Protein 5FV8 (pdb70)

Solvent-accessible surface area: 9113 Å² total

Organism: Homo sapiens (NCBI:txid9606)

Structure (mmCIF, N/CA/C/O backbone):
data_5FV8
#
_entry.id   5FV8
#
_cell.length_a   63.820
_cell.length_b   63.820
_cell.length_c   190.630
_cell.angle_alpha   90.00
_cell.angle_beta   90.00
_cell.angle_gamma   90.00
#
_symmetry.space_group_name_H-M   'I 41 2 2'
#
loop_
_entity.id
_entity.type
_entity.pdbx_description
1 polymer FOSW
2 polymer CJUN
3 non-polymer GLYCEROL
4 non-polymer "O-(O-(2-AMINOPROPYL)-O'-(2-METHOXYETHYL)POLYPROPYLENE GLYCOL 500)"
5 water water
#
loop_
_atom_site.group_PDB
_atom_site.id
_atom_site.type_symbol
_atom_site.label_atom_id
_atom_site.label_alt_id
_atom_site.label_comp_id
_atom_site.label_asym_id
_atom_site.label_entity_id
_atom_site.label_seq_id
_atom_site.pdbx_PDB_ins_code
_atom_site.Cartn_x
_atom_site.Cartn_y
_atom_site.Cartn_z
_atom_site.occupancy
_atom_site.B_iso_or_equiv
_atom_site.auth_seq_id
_atom_site.auth_comp_id
_atom_site.auth_asym_id
_atom_site.auth_atom_id
_atom_site.pdbx_PDB_model_num
ATOM 1 C C . ALA A 1 1 ? 47.686 -0.002 33.816 1.00 58.98 0 ALA A C 1
ATOM 2 O O . ALA A 1 1 ? 47.052 -0.311 34.827 1.00 61.50 0 ALA A O 1
ATOM 3 N N . ALA A 1 2 ? 49.012 -0.105 33.735 1.00 57.05 1 ALA A N 1
ATOM 4 C CA . ALA A 1 2 ? 49.787 -0.797 34.767 1.00 62.88 1 ALA A CA 1
ATOM 5 C C . AL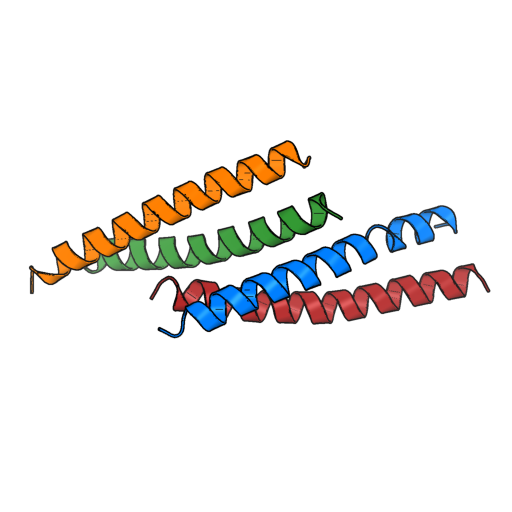A A 1 2 ? 50.375 0.170 35.795 1.00 62.71 1 ALA A C 1
ATOM 6 O O . ALA A 1 2 ? 51.282 -0.192 36.554 1.00 59.32 1 ALA A O 1
ATOM 8 N N . SER A 1 3 ? 49.853 1.394 35.821 1.00 56.20 2 SER A N 1
ATOM 9 C CA . SER A 1 3 ? 50.328 2.403 36.756 1.00 47.92 2 SER A CA 1
ATOM 10 C C . SER A 1 3 ? 49.402 3.602 36.677 1.00 51.87 2 SER A C 1
ATOM 11 O O . SER A 1 3 ? 48.658 3.768 35.707 1.00 44.84 2 SER A O 1
ATOM 14 N N . LEU A 1 4 ? 49.473 4.451 37.702 1.00 44.65 3 LEU A N 1
ATOM 15 C CA . LEU A 1 4 ? 48.692 5.679 37.683 1.00 42.39 3 LEU A CA 1
ATOM 16 C C . LEU A 1 4 ? 48.858 6.417 36.357 1.00 43.76 3 LEU A C 1
ATOM 17 O O . LEU A 1 4 ? 47.870 6.824 35.737 1.00 44.08 3 LEU A O 1
ATOM 22 N N . ASP A 1 5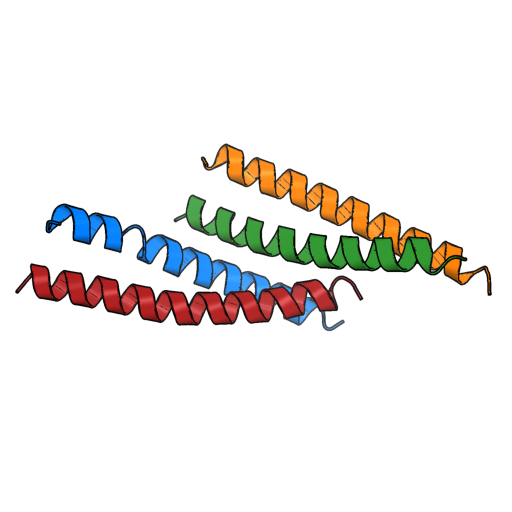 ? 50.108 6.596 35.902 1.00 40.85 4 ASP A N 1
ATOM 23 C CA . ASP A 1 5 ? 50.352 7.345 34.669 1.00 44.21 4 ASP A CA 1
ATOM 24 C C . ASP A 1 5 ? 49.693 6.676 33.470 1.00 38.87 4 ASP A C 1
ATOM 25 O O . ASP A 1 5 ? 49.159 7.360 32.585 1.00 38.63 4 ASP A O 1
ATOM 30 N N . GLU A 1 6 ? 49.737 5.340 33.417 1.00 34.57 5 GLU A N 1
ATOM 31 C CA . GLU A 1 6 ? 49.121 4.607 32.312 1.00 33.42 5 GLU A CA 1
ATOM 32 C C . GLU A 1 6 ? 47.610 4.715 32.350 1.00 33.00 5 GLU A C 1
ATOM 33 O O . GLU A 1 6 ? 46.962 4.823 31.305 1.00 32.96 5 GLU A O 1
ATOM 39 N N . LEU A 1 7 ? 47.027 4.614 33.543 1.00 30.73 6 LEU A N 1
ATOM 40 C CA . LEU A 1 7 ? 45.596 4.802 33.677 1.00 27.58 6 LEU A CA 1
ATOM 41 C C . LEU A 1 7 ? 45.194 6.204 33.234 1.00 29.47 6 LEU A C 1
ATOM 42 O O . LEU A 1 7 ? 44.213 6.372 32.500 1.00 28.32 6 LEU A O 1
ATOM 47 N N . GLN A 1 8 ? 45.969 7.222 33.625 1.00 29.53 7 GLN A N 1
ATOM 48 C CA . GLN A 1 8 ? 45.638 8.590 33.231 1.00 31.81 7 GLN A CA 1
ATOM 49 C C . GLN A 1 8 ? 45.779 8.796 31.732 1.00 30.95 7 GLN A C 1
ATOM 50 O O . GLN A 1 8 ? 44.980 9.522 31.132 1.00 28.05 7 GLN A O 1
ATOM 56 N N . ALA A 1 9 ? 46.795 8.191 31.111 1.00 29.49 8 ALA A N 1
ATOM 57 C CA . ALA A 1 9 ? 46.909 8.272 29.655 1.00 32.98 8 ALA A CA 1
ATOM 58 C C . ALA A 1 9 ? 45.777 7.515 28.959 1.00 27.12 8 ALA A C 1
ATOM 59 O O . ALA A 1 9 ? 45.254 7.968 27.934 1.00 27.16 8 ALA A O 1
ATOM 61 N N . GLU A 1 10 ? 45.378 6.362 29.489 1.00 26.85 9 GLU A N 1
ATOM 62 C CA . GLU A 1 10 ? 44.233 5.671 28.903 1.00 27.86 9 GLU A CA 1
ATOM 63 C C . GLU A 1 10 ? 42.955 6.482 29.083 1.00 28.79 9 GLU A C 1
ATOM 64 O O . GLU A 1 10 ? 42.109 6.527 28.185 1.00 29.08 9 GLU A O 1
ATOM 70 N N . ILE A 1 11 ? 42.786 7.115 30.246 1.00 23.74 10 ILE A N 1
ATOM 71 C CA . ILE A 1 11 ? 41.619 7.962 30.452 1.00 23.57 10 ILE A CA 1
ATOM 72 C C . ILE A 1 11 ? 41.603 9.095 29.430 1.00 24.50 10 ILE A C 1
ATOM 73 O O . ILE A 1 11 ? 40.567 9.386 28.824 1.00 23.42 10 ILE A O 1
ATOM 78 N N . GLU A 1 12 ? 42.756 9.729 29.197 1.00 22.23 11 GLU A N 1
ATOM 79 C CA . GLU A 1 12 ? 42.828 10.806 28.216 1.00 23.41 11 GLU A CA 1
ATOM 80 C C . GLU A 1 12 ? 42.364 10.322 26.855 1.00 22.46 11 GLU A C 1
ATOM 81 O O . GLU A 1 12 ? 41.563 10.986 26.181 1.00 19.94 11 GLU A O 1
ATOM 87 N N A GLN A 1 13 ? 42.880 9.169 26.425 0.52 23.25 12 GLN A N 1
ATOM 88 N N B GLN A 1 13 ? 42.853 9.159 26.426 0.48 23.34 12 GLN A N 1
ATOM 89 C CA A GLN A 1 13 ? 42.462 8.584 25.158 0.52 25.47 12 GLN A CA 1
ATOM 90 C CA B GLN A 1 13 ? 42.444 8.640 25.129 0.48 25.63 12 GLN A CA 1
ATOM 91 C C A GLN A 1 13 ? 40.959 8.357 25.137 0.52 24.28 12 GLN A C 1
ATOM 92 C C B GLN A 1 13 ? 40.954 8.319 25.111 0.48 24.06 12 GLN A C 1
ATOM 93 O O A GLN A 1 13 ? 40.276 8.717 24.171 0.52 22.63 12 GLN A O 1
ATOM 94 O O B GLN A 1 13 ? 40.270 8.586 24.115 0.48 22.57 12 GLN A O 1
ATOM 105 N N . LEU A 1 14 ? 40.423 7.761 26.206 1.00 20.94 13 LEU A N 1
ATOM 106 C CA . LEU A 1 14 ? 38.993 7.485 26.255 1.00 22.85 13 LEU A CA 1
ATOM 107 C C . LEU A 1 14 ? 38.167 8.765 26.133 1.00 24.40 13 LEU A C 1
ATOM 108 O O . LEU A 1 14 ? 37.142 8.786 25.441 1.00 22.53 13 LEU A O 1
ATOM 113 N N . GLU A 1 15 ? 38.585 9.842 26.811 1.00 18.43 14 GLU A N 1
ATOM 114 C CA . GLU A 1 15 ? 37.790 11.062 26.776 1.00 20.29 14 GLU A CA 1
ATOM 115 C C . GLU A 1 15 ? 37.890 11.757 25.422 1.00 18.35 14 GLU A C 1
ATOM 116 O O . GLU A 1 15 ? 36.931 12.402 24.993 1.00 22.63 14 GLU A O 1
ATOM 122 N N . GLU 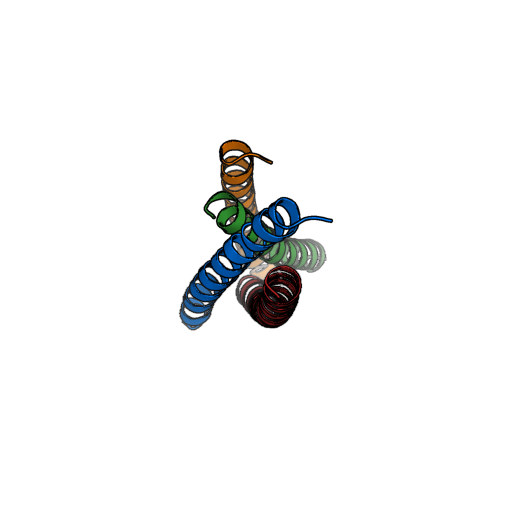A 1 16 ? 39.021 11.631 24.727 1.00 23.56 15 GLU A N 1
ATOM 123 C CA . GLU A 1 16 ? 39.093 12.127 23.353 1.00 23.00 15 GLU A CA 1
ATOM 124 C C . GLU A 1 16 ? 38.135 11.362 22.452 1.00 19.89 15 GLU A C 1
ATOM 125 O O . GLU A 1 16 ? 37.473 11.957 21.592 1.00 20.47 15 GLU A O 1
ATOM 131 N N . ARG A 1 17 ? 38.056 10.035 22.631 1.00 26.79 16 ARG A N 1
ATOM 132 C CA . ARG A 1 17 ? 37.099 9.230 21.871 1.00 22.52 16 ARG A CA 1
ATOM 133 C C . ARG A 1 17 ? 35.673 9.601 22.239 1.00 23.19 16 ARG A C 1
ATOM 134 O O . ARG A 1 17 ? 34.800 9.678 21.364 1.00 20.86 16 ARG A O 1
ATOM 142 N N . ASN A 1 18 ? 35.421 9.826 23.535 1.00 20.34 17 ASN A N 1
ATOM 143 C CA . ASN A 1 18 ? 34.090 10.225 23.993 1.00 21.23 17 ASN A CA 1
ATOM 144 C C . ASN A 1 18 ? 33.654 11.512 23.297 1.00 21.93 17 ASN A C 1
ATOM 145 O O . ASN A 1 18 ? 32.518 11.623 22.817 1.00 22.26 17 ASN A O 1
ATOM 150 N N . TYR A 1 19 ? 34.569 12.482 23.208 1.00 20.93 18 TYR A N 1
ATOM 151 C CA . TYR A 1 19 ? 34.307 13.709 22.468 1.00 22.18 18 TYR A CA 1
ATOM 152 C C . TYR A 1 19 ? 34.002 13.432 21.002 1.00 22.05 18 TYR A C 1
ATOM 153 O O . TYR A 1 19 ? 33.057 13.991 20.436 1.00 19.96 18 TYR A O 1
ATOM 162 N N . ALA A 1 20 ? 34.844 12.631 20.350 1.00 20.89 19 ALA A N 1
ATOM 163 C CA . ALA A 1 20 ? 34.698 12.440 18.914 1.00 23.21 19 ALA A CA 1
ATOM 164 C C . ALA A 1 20 ? 33.346 11.831 18.598 1.00 20.59 19 ALA A C 1
ATOM 165 O O . ALA A 1 20 ? 32.676 12.254 17.653 1.00 25.49 19 ALA A O 1
ATOM 167 N N . LEU A 1 21 ? 32.909 10.863 19.415 1.00 21.83 20 LEU A N 1
ATOM 168 C CA . LEU A 1 21 ? 31.605 10.234 19.215 1.00 22.53 20 LEU A CA 1
ATOM 169 C C . LEU A 1 21 ? 30.469 11.226 19.415 1.00 24.79 20 LEU A C 1
ATOM 170 O O . LEU A 1 21 ? 29.486 11.206 18.667 1.00 21.27 20 LEU A O 1
ATOM 175 N N . ARG A 1 22 ? 30.561 12.074 20.443 1.00 22.45 21 ARG A N 1
ATOM 176 C CA . ARG A 1 22 ? 29.536 13.099 20.650 1.00 21.00 21 ARG A CA 1
ATOM 177 C C . ARG A 1 22 ? 29.454 14.047 19.455 1.00 22.16 21 ARG A C 1
ATOM 178 O O . ARG A 1 22 ? 28.366 14.365 18.967 1.00 23.77 21 ARG A O 1
ATOM 186 N N . LYS A 1 23 ? 30.604 14.529 18.987 1.00 21.68 22 LYS A N 1
ATOM 187 C CA . LYS A 1 23 ? 30.618 15.433 17.846 1.00 23.79 22 LYS A CA 1
ATOM 188 C C . LYS A 1 23 ? 30.045 14.761 16.614 1.00 29.04 22 LYS A C 1
ATOM 189 O O . LYS A 1 23 ? 29.178 15.324 15.938 1.00 30.27 22 LYS A O 1
ATOM 195 N N . GLU A 1 24 ? 30.537 13.560 16.289 1.00 26.38 23 GLU A N 1
ATOM 196 C CA . GLU A 1 24 ? 30.042 12.875 15.102 1.00 23.79 23 GLU A CA 1
ATOM 197 C C . GLU A 1 24 ? 28.552 12.603 15.222 1.00 26.75 23 GLU A C 1
ATOM 198 O O . GLU A 1 24 ? 27.799 12.810 14.270 1.00 27.88 23 GLU A O 1
ATOM 204 N N . ILE A 1 25 ? 28.097 12.159 16.393 1.00 22.41 24 ILE A N 1
ATOM 205 C CA . ILE A 1 25 ? 26.660 11.936 16.583 1.00 23.96 24 ILE A CA 1
ATOM 206 C C . ILE A 1 25 ? 25.871 13.200 16.236 1.00 33.06 24 ILE A C 1
ATOM 207 O O . ILE A 1 25 ? 24.852 13.157 15.532 1.00 28.00 24 ILE A O 1
ATOM 212 N N . GLU A 1 26 ? 26.325 14.344 16.751 1.00 29.11 25 GLU A N 1
ATOM 213 C CA . GLU A 1 26 ? 25.653 15.607 16.478 1.00 32.36 25 GLU A CA 1
ATOM 214 C C . GLU A 1 26 ? 25.648 15.917 14.990 1.00 36.61 25 GLU A C 1
ATOM 215 O O . GLU A 1 26 ? 24.655 16.429 14.455 1.00 36.81 25 GLU A O 1
ATOM 221 N N . ASP A 1 27 ? 26.758 15.627 14.307 1.00 29.92 26 ASP A N 1
ATOM 222 C CA . ASP A 1 27 ? 26.836 15.898 12.881 1.00 27.02 26 ASP A CA 1
ATOM 223 C C . ASP A 1 27 ? 25.945 14.946 12.098 1.00 37.21 26 ASP A C 1
ATOM 224 O O . ASP A 1 27 ? 25.300 15.347 11.119 1.00 33.66 26 ASP A O 1
ATOM 229 N N . LEU A 1 28 ? 25.881 13.683 12.527 1.00 30.14 27 LEU A N 1
ATOM 230 C CA . LEU A 1 28 ? 24.962 12.736 11.906 1.00 26.71 27 LEU A CA 1
ATOM 231 C C . LEU A 1 28 ? 23.516 13.148 12.114 1.00 26.88 27 LEU A C 1
ATOM 232 O O . LEU A 1 28 ? 22.680 12.965 11.222 1.00 32.44 27 LEU A O 1
ATOM 237 N N . GLN A 1 29 ? 23.190 13.703 13.283 1.00 30.90 28 GLN A N 1
ATOM 238 C CA . GLN A 1 29 ? 21.808 14.112 13.505 1.00 34.08 28 GLN A CA 1
ATOM 239 C C . GLN A 1 29 ? 21.416 15.252 12.572 1.00 38.47 28 GLN A C 1
ATOM 240 O O . GLN A 1 29 ? 20.302 15.264 12.042 1.00 40.67 28 GLN A O 1
ATOM 246 N N . LYS A 1 30 ? 22.316 16.211 12.343 1.00 36.94 29 LYS A N 1
ATOM 247 C CA . LYS A 1 30 ? 22.010 17.281 11.397 1.00 37.25 29 LYS A CA 1
ATOM 248 C C . LYS A 1 30 ? 21.812 16.721 9.997 1.00 33.56 29 LYS A C 1
ATOM 249 O O . LYS A 1 30 ? 20.840 17.057 9.314 1.00 49.01 29 LYS A O 1
ATOM 255 N N . GLN A 1 31 ? 22.721 15.850 9.557 1.00 35.81 30 GLN A N 1
ATOM 256 C CA . GLN A 1 31 ? 22.572 15.226 8.247 1.00 34.46 30 GLN A CA 1
ATOM 257 C C . GLN A 1 31 ? 21.257 14.465 8.146 1.00 47.00 30 GLN A C 1
ATOM 258 O O . GLN A 1 31 ? 20.614 14.462 7.090 1.00 47.09 30 GLN A O 1
ATOM 264 N N . LEU A 1 32 ? 20.848 13.801 9.230 1.00 45.57 31 LEU A N 1
ATOM 265 C CA . LEU A 1 32 ? 19.635 12.990 9.187 1.00 40.29 31 LEU A CA 1
ATOM 266 C C . LEU A 1 32 ? 18.390 13.859 9.078 1.00 47.73 31 LEU A C 1
ATOM 267 O O . LEU A 1 32 ? 17.459 13.525 8.341 1.00 44.08 31 LEU A O 1
ATOM 272 N N . GLU A 1 33 ? 18.342 14.969 9.817 1.00 43.86 32 GLU A N 1
ATOM 273 C CA . GLU A 1 33 ? 17.194 15.857 9.696 1.00 49.62 32 GLU A CA 1
ATOM 274 C C . GLU A 1 33 ? 17.125 16.475 8.302 1.00 56.67 32 GLU A C 1
ATOM 275 O O . GLU A 1 33 ? 16.038 16.599 7.726 1.00 56.23 32 GLU A O 1
ATOM 281 N N . LYS A 1 34 ? 18.275 16.850 7.732 1.00 52.00 33 LYS A N 1
ATOM 282 C CA . LYS A 1 34 ? 18.267 17.357 6.366 1.00 50.81 33 LYS A CA 1
ATOM 283 C C . LYS A 1 34 ? 17.730 16.308 5.401 1.00 56.18 33 LYS A C 1
ATOM 284 O O . LYS A 1 34 ? 16.966 16.634 4.490 1.00 57.63 33 LYS A O 1
ATOM 290 N N . LEU A 1 35 ? 18.090 15.037 5.598 1.00 48.21 34 LEU A N 1
ATOM 291 C CA . LEU A 1 35 ? 17.600 13.993 4.701 1.00 54.63 34 LEU A CA 1
ATOM 292 C C . LEU A 1 35 ? 16.087 13.829 4.756 1.00 56.22 34 LEU A C 1
ATOM 293 O O . LEU A 1 35 ? 15.558 12.909 4.118 1.00 63.68 34 LEU A O 1
ATOM 298 N N . GLY A 1 36 ? 15.381 14.673 5.504 1.00 62.57 35 GLY A N 1
ATOM 299 C CA . GLY A 1 36 ? 13.938 14.771 5.376 1.00 71.41 35 GLY A CA 1
ATOM 300 C C . GLY A 1 36 ? 13.536 16.030 4.626 1.00 73.51 35 GLY A C 1
ATOM 301 O O . GLY A 1 36 ? 13.316 17.075 5.246 1.00 67.71 35 GLY A O 1
ATOM 302 N N . ALA A 1 37 ? 13.456 15.955 3.296 1.00 74.39 36 ALA A N 1
ATOM 303 C CA . ALA A 1 37 ? 13.199 17.139 2.471 1.00 74.27 36 ALA A CA 1
ATOM 304 C C . ALA A 1 37 ? 11.713 17.509 2.431 1.00 76.15 36 ALA A C 1
ATOM 305 O O . ALA A 1 37 ? 11.277 18.313 1.598 1.00 69.44 36 ALA A O 1
ATOM 307 C C . ALA B 1 1 ? 48.438 7.211 13.456 1.00 69.65 0 ALA B C 1
ATOM 308 O O . ALA B 1 1 ? 49.439 7.936 13.523 1.00 64.96 0 ALA B O 1
ATOM 309 N N . ALA B 1 2 ? 47.488 7.353 12.531 1.00 64.77 1 ALA B N 1
ATOM 310 C CA . ALA B 1 2 ? 47.542 8.389 11.506 1.00 54.15 1 ALA B CA 1
ATOM 311 C C . ALA B 1 2 ? 47.541 9.801 12.113 1.00 49.67 1 ALA B C 1
ATOM 312 O O . ALA B 1 2 ? 47.054 10.034 13.219 1.00 46.55 1 ALA B O 1
ATOM 314 N N . SER B 1 3 ? 48.107 10.738 11.370 1.00 49.27 2 SER B N 1
ATOM 315 C CA . SER B 1 3 ? 48.255 12.102 11.835 1.00 41.76 2 SER B CA 1
ATOM 316 C C . SER B 1 3 ? 47.054 12.927 11.406 1.00 40.72 2 SER B C 1
ATOM 317 O O . SER B 1 3 ? 46.222 12.492 10.606 1.00 36.59 2 SER B O 1
ATOM 320 N N . LEU B 1 4 ? 46.986 14.151 11.932 1.00 31.35 3 LEU B N 1
ATOM 321 C CA . LEU B 1 4 ? 45.914 15.054 11.549 1.00 31.53 3 LEU B CA 1
ATOM 322 C C . LEU B 1 4 ? 45.910 15.255 10.044 1.00 35.32 3 LEU B C 1
ATOM 323 O O . LEU B 1 4 ? 44.870 15.145 9.390 1.00 33.27 3 LEU B O 1
ATOM 328 N N . ASP B 1 5 ? 47.079 15.511 9.465 1.00 42.83 4 ASP B N 1
ATOM 329 C CA . ASP B 1 5 ? 47.103 15.805 8.038 1.00 39.37 4 ASP B CA 1
ATOM 330 C C . ASP B 1 5 ? 46.730 14.580 7.210 1.00 36.11 4 ASP B C 1
ATOM 331 O O . ASP B 1 5 ? 46.056 14.717 6.188 1.00 35.97 4 ASP B O 1
ATOM 336 N N . GLU B 1 6 ? 47.107 13.375 7.654 1.00 33.93 5 GLU B N 1
ATOM 337 C CA . GLU B 1 6 ? 46.716 12.169 6.926 1.00 32.19 5 GLU B CA 1
ATOM 338 C C . GLU B 1 6 ? 45.215 11.911 7.039 1.00 34.24 5 GLU B C 1
ATOM 339 O O . GLU B 1 6 ? 44.577 11.458 6.084 1.00 32.93 5 GLU B O 1
ATOM 345 N N . LEU B 1 7 ? 44.630 12.200 8.196 1.00 34.67 6 LEU B N 1
ATOM 346 C CA . LEU B 1 7 ? 43.191 12.024 8.347 1.00 33.47 6 LEU B CA 1
ATOM 347 C C . LEU B 1 7 ? 42.426 13.037 7.510 1.00 30.95 6 LEU B C 1
ATOM 348 O O . LEU B 1 7 ? 41.468 12.689 6.814 1.00 29.60 6 LEU B O 1
ATOM 353 N N . GLN B 1 8 ? 42.833 14.297 7.563 1.00 30.91 7 GLN B N 1
ATOM 354 C CA . GLN B 1 8 ? 42.119 15.304 6.793 1.00 38.02 7 GLN B CA 1
ATOM 355 C C . GLN B 1 8 ? 42.253 15.059 5.292 1.00 36.54 7 GLN B C 1
ATOM 356 O O . GLN B 1 8 ? 41.340 15.392 4.522 1.00 31.67 7 GLN B O 1
ATOM 362 N N . ALA B 1 9 ? 43.382 14.491 4.854 1.00 31.67 8 ALA B N 1
ATOM 363 C CA . ALA B 1 9 ? 43.528 14.144 3.445 1.00 37.37 8 ALA B CA 1
ATOM 364 C C . ALA B 1 9 ? 42.613 12.985 3.081 1.00 33.43 8 ALA B C 1
ATOM 365 O O . ALA B 1 9 ? 42.058 12.939 1.976 1.00 28.72 8 ALA B O 1
ATOM 367 N N . GLU B 1 10 ? 42.433 12.043 4.012 1.00 36.81 9 GLU B N 1
ATOM 368 C CA . GLU B 1 10 ? 41.537 10.924 3.757 1.00 29.73 9 GLU B CA 1
ATOM 369 C C . GLU B 1 10 ? 40.096 11.395 3.662 1.00 31.01 9 GLU B C 1
ATOM 370 O O . GLU B 1 10 ? 39.342 10.940 2.795 1.00 32.40 9 GLU B O 1
ATOM 376 N N . ILE B 1 11 ? 39.696 12.325 4.527 1.00 28.19 10 ILE B N 1
ATOM 377 C CA . ILE B 1 11 ? 38.346 12.873 4.426 1.00 34.12 10 ILE B CA 1
ATOM 378 C C . ILE B 1 11 ? 38.123 13.528 3.064 1.00 30.72 10 ILE B C 1
ATOM 379 O O . ILE B 1 11 ? 37.083 13.334 2.423 1.00 28.07 10 ILE B O 1
ATOM 384 N N . GLU B 1 12 ? 39.090 14.314 2.600 1.00 27.87 11 GLU B N 1
ATOM 385 C CA . GLU B 1 12 ? 38.915 14.983 1.321 1.00 37.42 11 GLU B CA 1
ATOM 386 C C . GLU B 1 12 ? 38.832 13.973 0.182 1.00 30.91 11 GLU B C 1
ATOM 387 O O . GLU B 1 12 ? 37.986 14.101 -0.704 1.00 32.99 11 GLU B O 1
ATOM 393 N N . GLN B 1 13 ? 39.684 12.951 0.199 1.00 32.16 12 GLN B N 1
ATOM 394 C CA . GLN B 1 13 ? 39.586 11.914 -0.817 1.00 30.93 12 GLN B CA 1
ATOM 395 C C . GLN B 1 13 ? 38.249 11.186 -0.731 1.00 33.31 12 GLN B C 1
ATOM 396 O O . GLN B 1 13 ? 37.623 10.892 -1.757 1.00 35.08 12 GLN B O 1
ATOM 402 N N . LEU B 1 14 ? 37.775 10.910 0.486 1.00 30.72 13 LEU B N 1
ATOM 403 C CA . LEU B 1 14 ? 36.476 10.267 0.635 1.00 28.42 13 LEU B CA 1
ATOM 404 C C . LEU B 1 14 ? 35.342 11.164 0.149 1.00 32.51 13 LEU B C 1
ATOM 405 O O . LEU B 1 14 ? 34.376 10.676 -0.452 1.00 30.29 13 LEU B O 1
ATOM 410 N N . GLU B 1 15 ? 35.419 12.469 0.430 1.00 26.87 14 GLU B N 1
ATOM 411 C CA . GLU B 1 15 ? 34.388 13.386 -0.052 1.00 30.47 14 GLU B CA 1
ATOM 412 C C . GLU B 1 15 ? 34.362 13.446 -1.570 1.00 30.18 14 GLU B C 1
ATOM 413 O O . GLU B 1 15 ? 33.288 13.520 -2.177 1.00 31.82 14 GLU B O 1
ATOM 419 N N . GLU B 1 16 ? 35.536 13.427 -2.203 1.00 27.43 15 GLU B N 1
ATOM 420 C CA . GLU B 1 16 ? 35.580 13.381 -3.660 1.00 38.99 15 GLU B CA 1
ATOM 421 C C . GLU B 1 16 ? 34.907 12.118 -4.186 1.00 39.97 15 GLU B C 1
ATOM 422 O O . GLU B 1 16 ? 34.100 12.179 -5.124 1.00 37.55 15 GLU B O 1
ATOM 428 N N . ARG B 1 17 ? 35.232 10.960 -3.588 1.00 38.38 16 ARG B N 1
ATOM 429 C CA . ARG B 1 17 ? 34.602 9.694 -3.971 1.00 37.28 16 ARG B CA 1
ATOM 430 C C . ARG B 1 17 ? 33.095 9.755 -3.807 1.00 34.98 16 ARG B C 1
ATOM 431 O O . ARG B 1 17 ? 32.342 9.280 -4.664 1.00 35.26 16 ARG B O 1
ATOM 439 N N . ASN B 1 18 ? 32.639 10.302 -2.684 1.00 30.85 17 ASN B N 1
ATOM 440 C CA . ASN B 1 18 ? 31.211 10.486 -2.470 1.00 36.71 17 ASN B CA 1
ATOM 441 C C . ASN B 1 18 ? 30.597 11.215 -3.654 1.00 36.02 17 ASN B C 1
ATOM 442 O O . ASN B 1 18 ? 29.564 10.802 -4.189 1.00 33.08 17 ASN B O 1
ATOM 447 N N . TYR B 1 19 ? 31.236 12.309 -4.079 1.00 36.68 18 TYR B N 1
ATOM 448 C CA . TYR B 1 19 ? 30.708 13.107 -5.181 1.00 36.20 18 TYR B CA 1
ATOM 449 C C . TYR B 1 19 ? 30.675 12.296 -6.470 1.00 35.87 18 TYR B C 1
ATOM 450 O O . TYR B 1 19 ? 29.656 12.252 -7.159 1.00 37.36 18 TYR B O 1
ATOM 459 N N . ALA B 1 20 ? 31.788 11.644 -6.808 1.00 35.46 19 ALA B N 1
ATOM 460 C CA . ALA B 1 20 ? 31.822 10.804 -7.998 1.00 37.62 19 ALA B CA 1
ATOM 461 C C . ALA B 1 20 ? 30.682 9.792 -7.986 1.00 47.65 19 ALA B C 1
ATOM 462 O O . ALA B 1 20 ? 29.976 9.622 -8.989 1.00 46.27 19 ALA B O 1
ATOM 464 N N . LEU B 1 21 ? 30.475 9.120 -6.846 1.00 37.22 20 LEU B N 1
ATOM 465 C CA . LEU B 1 21 ? 29.442 8.091 -6.770 1.00 41.35 20 LEU B CA 1
ATOM 466 C C . LEU B 1 21 ? 28.054 8.684 -6.929 1.00 38.98 20 LEU B C 1
ATOM 467 O O . LEU B 1 21 ? 27.180 8.076 -7.551 1.00 41.72 20 LEU B O 1
ATOM 472 N N . ARG B 1 22 ? 27.823 9.865 -6.369 1.00 38.36 21 ARG B N 1
ATOM 473 C CA . ARG B 1 22 ? 26.508 10.469 -6.525 1.00 41.29 21 ARG B CA 1
ATOM 474 C C . ARG B 1 22 ? 26.238 10.838 -7.979 1.00 50.78 21 ARG B C 1
ATOM 475 O O . ARG B 1 22 ? 25.112 10.676 -8.467 1.00 49.47 21 ARG B O 1
ATOM 483 N N . LYS B 1 23 ? 27.253 11.326 -8.695 1.00 44.64 22 LYS B N 1
ATOM 484 C CA . LYS B 1 23 ? 27.024 11.663 -10.095 1.00 54.23 22 LYS B CA 1
ATOM 485 C C . LYS B 1 23 ? 26.794 10.406 -10.920 1.00 53.99 22 LYS B C 1
ATOM 486 O O . LYS B 1 23 ? 25.956 10.396 -11.830 1.00 60.12 22 LYS B O 1
ATOM 492 N N . GLU B 1 24 ? 27.517 9.333 -10.605 1.00 52.66 23 GLU B N 1
ATOM 493 C CA . GLU B 1 24 ? 27.327 8.079 -11.320 1.00 53.98 23 GLU B CA 1
ATOM 494 C C . GLU B 1 24 ? 25.915 7.540 -11.127 1.00 59.68 23 GLU B C 1
ATOM 495 O O . GLU B 1 24 ? 25.333 6.952 -12.046 1.00 60.79 23 GLU B O 1
ATOM 501 N N . ILE B 1 25 ? 25.348 7.730 -9.937 1.00 54.95 24 ILE B N 1
ATOM 502 C CA . ILE B 1 25 ? 24.016 7.205 -9.659 1.00 51.60 24 ILE B CA 1
ATOM 503 C C . ILE B 1 25 ? 22.961 8.038 -10.371 1.00 61.11 24 ILE B C 1
ATOM 504 O O . ILE B 1 25 ? 22.055 7.499 -11.014 1.00 63.84 24 ILE B O 1
ATOM 509 N N . GLU B 1 26 ? 23.058 9.367 -10.269 1.00 62.08 25 GLU B N 1
ATOM 510 C CA . GLU B 1 26 ? 22.101 10.208 -10.981 1.00 67.93 25 GLU B CA 1
ATOM 511 C C . GLU B 1 26 ? 22.243 10.049 -12.488 1.00 69.01 25 GLU B C 1
ATOM 512 O O . GLU B 1 26 ? 21.259 10.201 -13.221 1.00 71.83 25 GLU B O 1
ATOM 518 N N . ASP B 1 27 ? 23.451 9.738 -12.964 1.00 66.81 26 ASP B N 1
ATOM 519 C CA . ASP B 1 27 ? 23.657 9.374 -14.361 1.00 67.32 26 ASP B CA 1
ATOM 520 C C . ASP B 1 27 ? 22.889 8.094 -14.675 1.00 71.10 26 ASP B C 1
ATOM 521 O O . ASP B 1 27 ? 21.883 8.126 -15.389 1.00 74.80 26 ASP B O 1
ATOM 526 N N . LEU B 1 28 ? 23.347 6.962 -14.129 1.00 75.55 27 LEU B N 1
ATOM 527 C CA . LEU B 1 28 ? 22.651 5.692 -14.315 1.00 67.56 27 LEU B CA 1
ATOM 528 C C . LEU B 1 28 ? 21.146 5.838 -14.130 1.00 71.95 27 LEU B C 1
ATOM 529 O O . LEU B 1 28 ? 20.371 5.077 -14.719 1.00 76.08 27 LEU B O 1
ATOM 534 N N . GLN B 1 29 ? 20.711 6.806 -13.323 1.00 65.33 28 GLN B N 1
ATOM 535 C CA . GLN B 1 29 ? 19.284 6.976 -13.067 1.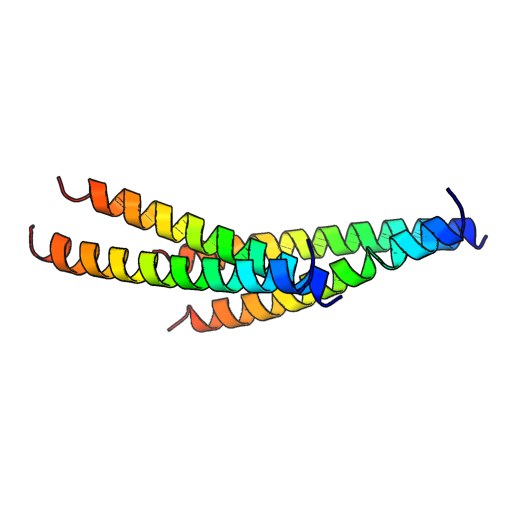00 72.33 28 GLN B CA 1
ATOM 536 C C . GLN B 1 29 ? 18.567 7.538 -14.289 1.00 81.43 28 GLN B C 1
ATOM 537 O O . GLN B 1 29 ? 17.660 6.900 -14.837 1.00 85.82 28 GLN B O 1
ATOM 543 N N . LYS B 1 30 ? 18.941 8.748 -14.715 1.00 80.64 29 LYS B N 1
ATOM 544 C CA . LYS B 1 30 ? 18.395 9.311 -15.946 1.00 80.70 29 LYS B CA 1
ATOM 545 C C . LYS B 1 30 ? 18.484 8.302 -17.085 1.00 83.49 29 LYS B C 1
ATOM 546 O O . LYS B 1 30 ? 17.477 7.945 -17.707 1.00 86.13 29 LYS B O 1
ATOM 552 N N . GLN B 1 31 ? 19.702 7.831 -17.362 1.00 79.41 30 GLN B N 1
ATOM 553 C CA . GLN B 1 31 ? 19.950 6.925 -18.477 1.00 78.34 30 GLN B CA 1
ATOM 554 C C . GLN B 1 31 ? 19.017 5.723 -18.431 1.00 80.02 30 GLN B C 1
ATOM 555 O O . GLN B 1 31 ? 18.176 5.537 -19.315 1.00 86.19 30 GLN B O 1
ATOM 561 N N . LEU B 1 32 ? 19.150 4.891 -17.399 1.00 79.19 31 LEU B N 1
ATOM 562 C CA . LEU B 1 32 ? 18.259 3.744 -17.254 1.00 85.40 31 LEU B CA 1
ATOM 563 C C . LEU B 1 32 ? 16.798 4.159 -17.092 1.00 89.91 31 LEU B C 1
ATOM 564 O O . LEU B 1 32 ? 15.902 3.327 -17.271 1.00 92.81 31 LEU B O 1
ATOM 569 N N . GLU B 1 33 ? 16.534 5.423 -16.759 1.00 88.46 32 GLU B N 1
ATOM 570 C CA . GLU B 1 33 ? 15.154 5.891 -16.696 1.00 86.71 32 GLU B CA 1
ATOM 571 C C . GLU B 1 33 ? 14.510 5.887 -18.079 1.00 93.43 32 GLU B C 1
ATOM 572 O O . GLU B 1 33 ? 13.320 5.574 -18.215 1.00 97.25 32 GLU B O 1
ATOM 578 N N . LYS B 1 34 ? 15.282 6.222 -19.119 1.00 91.20 33 LYS B N 1
ATOM 579 C CA . LYS B 1 34 ? 14.725 6.355 -20.462 1.00 89.91 33 LYS B CA 1
ATOM 580 C C . LYS B 1 34 ? 14.477 5.011 -21.137 1.00 86.31 33 LYS B C 1
ATOM 581 O O . LYS B 1 34 ? 13.556 4.900 -21.951 1.00 93.72 33 LYS B O 1
ATOM 587 N N . LEU B 1 35 ? 15.276 3.989 -20.835 1.00 88.15 34 LEU B N 1
ATOM 588 C CA . LEU B 1 35 ? 15.136 2.681 -21.479 1.00 92.13 34 LEU B CA 1
ATOM 589 C C . LEU B 1 35 ? 14.210 1.814 -20.631 1.00 93.10 34 LEU B C 1
ATOM 590 O O . LEU B 1 35 ? 14.630 1.231 -19.629 1.00 96.36 34 LEU B O 1
ATOM 595 N N . GLY B 1 36 ? 12.947 1.721 -21.038 1.00 93.42 35 GLY B N 1
ATOM 596 C CA . GLY B 1 36 ? 11.975 0.902 -20.334 1.00 94.36 35 GLY B CA 1
ATOM 597 C C . GLY B 1 36 ? 11.054 1.699 -19.430 1.00 98.19 35 GLY B C 1
ATOM 598 O O . GLY B 1 36 ? 10.808 1.318 -18.284 1.00 97.81 35 GLY B O 1
ATOM 599 C C . ALA C 2 1 ? 42.721 14.180 20.143 1.00 26.93 0 ALA D C 1
ATOM 600 O O . ALA C 2 1 ? 42.256 13.355 19.362 1.00 27.49 0 ALA D O 1
ATOM 601 N N . ALA C 2 2 ? 41.989 15.134 20.716 1.00 25.45 1 ALA D N 1
ATOM 602 C CA . ALA C 2 2 ? 40.554 15.268 20.461 1.00 22.62 1 ALA D CA 1
ATOM 603 C C . ALA C 2 2 ? 40.252 15.486 18.974 1.00 23.99 1 ALA D C 1
ATOM 604 O O . ALA C 2 2 ? 39.329 14.876 18.418 1.00 22.71 1 ALA D O 1
ATOM 606 N N . SER C 2 3 ? 41.017 16.385 18.346 1.00 25.14 2 SER D N 1
ATOM 607 C CA . SER C 2 3 ? 40.788 16.702 16.937 1.00 27.73 2 SER D CA 1
ATOM 608 C C . SER C 2 3 ? 41.023 15.487 16.060 1.00 26.47 2 SER D C 1
ATOM 609 O O . SER C 2 3 ? 40.260 15.235 15.122 1.00 22.45 2 SER D O 1
ATOM 612 N N . ILE C 2 4 ? 42.089 14.736 16.340 1.00 23.94 3 ILE D N 1
ATOM 613 C CA . ILE C 2 4 ? 42.394 13.545 15.552 1.00 28.63 3 ILE D CA 1
ATOM 614 C C . ILE C 2 4 ? 41.287 12.514 15.721 1.00 27.99 3 ILE D C 1
ATOM 615 O O . ILE C 2 4 ? 40.757 11.979 14.737 1.00 24.40 3 ILE D O 1
ATOM 620 N N . ALA C 2 5 ? 40.890 12.252 16.975 1.00 26.65 4 ALA D N 1
ATOM 621 C CA . ALA C 2 5 ? 39.783 11.331 17.221 1.00 24.54 4 ALA D CA 1
ATOM 622 C C . ALA C 2 5 ? 38.530 11.775 16.486 1.00 24.40 4 ALA D C 1
ATOM 623 O O . ALA C 2 5 ? 37.801 10.947 15.924 1.00 24.71 4 ALA D O 1
ATOM 625 N N . ARG C 2 6 ? 38.245 13.075 16.490 1.00 23.80 5 ARG D N 1
ATOM 626 C CA . ARG C 2 6 ? 37.052 13.539 15.786 1.00 27.02 5 ARG D CA 1
ATOM 627 C C . ARG C 2 6 ? 37.140 13.262 14.283 1.00 21.84 5 ARG D C 1
ATOM 628 O O . ARG C 2 6 ? 36.164 12.816 13.671 1.00 22.51 5 ARG D O 1
ATOM 636 N N . LEU C 2 7 ? 38.301 13.503 13.665 1.00 24.81 6 LEU D N 1
ATOM 637 C CA . LEU C 2 7 ? 38.421 13.216 12.234 1.00 27.29 6 LEU D CA 1
ATOM 638 C C . LEU C 2 7 ? 38.276 11.721 11.952 1.00 25.19 6 LEU D C 1
ATOM 639 O O . LEU C 2 7 ? 37.704 11.320 10.931 1.00 27.40 6 LEU D O 1
ATOM 644 N N . GLU C 2 8 ? 38.805 10.878 12.833 1.00 29.13 7 GLU D N 1
ATOM 645 C CA . GLU C 2 8 ? 38.650 9.443 12.641 1.00 26.01 7 GLU D CA 1
ATOM 646 C C . GLU C 2 8 ? 37.183 9.047 12.617 1.00 26.22 7 GLU D C 1
ATOM 647 O O . GLU C 2 8 ? 36.776 8.197 11.817 1.00 24.46 7 GLU D O 1
ATOM 653 N N . GLU C 2 9 ? 36.368 9.641 13.493 1.00 22.76 8 GLU D N 1
ATOM 654 C CA . GLU C 2 9 ? 34.949 9.300 13.469 1.00 23.35 8 GLU D CA 1
ATOM 655 C C . GLU C 2 9 ? 34.292 9.787 12.186 1.00 26.74 8 GLU D C 1
ATOM 656 O O . GLU C 2 9 ? 33.392 9.125 11.653 1.00 25.12 8 GLU D O 1
ATOM 662 N N . LYS C 2 10 ? 34.723 10.941 11.670 1.00 22.62 9 LYS D N 1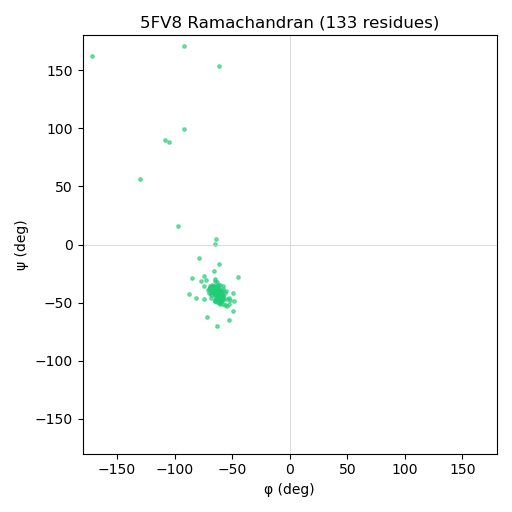
ATOM 663 C CA . LYS C 2 10 ? 34.174 11.407 10.400 1.00 24.63 9 LYS D CA 1
ATOM 664 C C . LYS C 2 10 ? 34.545 10.450 9.271 1.00 21.27 9 LYS D C 1
ATOM 665 O O . LYS C 2 10 ? 33.725 10.167 8.396 1.00 24.55 9 LYS D O 1
ATOM 671 N N . VAL C 2 11 ? 35.775 9.934 9.287 1.00 21.02 10 VAL D N 1
ATOM 672 C CA . VAL C 2 11 ? 36.202 8.983 8.267 1.00 26.37 10 VAL D CA 1
ATOM 673 C C . VAL C 2 11 ? 35.301 7.758 8.275 1.00 31.67 10 VAL D C 1
ATOM 674 O O . VAL C 2 11 ? 34.879 7.270 7.221 1.00 28.67 10 VAL D O 1
ATOM 678 N N . LYS C 2 12 ? 35.013 7.221 9.463 1.00 26.91 11 LYS D N 1
ATOM 679 C CA . LYS C 2 12 ? 34.135 6.062 9.529 1.00 27.23 11 LYS D CA 1
ATOM 680 C C . LYS C 2 12 ? 32.785 6.366 8.916 1.00 22.63 11 LYS D C 1
ATOM 681 O O . LYS C 2 12 ? 32.244 5.556 8.162 1.00 28.42 11 LYS D O 1
ATOM 687 N N . THR C 2 13 ? 32.210 7.521 9.237 1.00 27.07 12 THR D N 1
ATOM 688 C CA . THR C 2 13 ? 30.941 7.881 8.619 1.00 25.37 12 THR D CA 1
ATOM 689 C C . THR C 2 13 ? 31.060 7.928 7.095 1.00 30.74 12 THR D C 1
ATOM 690 O O . THR C 2 13 ? 30.218 7.380 6.375 1.00 26.19 12 THR D O 1
ATOM 694 N N . LEU C 2 14 ? 32.096 8.603 6.587 1.00 29.39 13 LEU D N 1
ATOM 695 C CA . LEU C 2 14 ? 32.223 8.778 5.149 1.00 27.99 13 LEU D CA 1
ATOM 696 C C . LEU C 2 14 ? 32.354 7.431 4.444 1.00 31.28 13 LEU D C 1
ATOM 697 O O . LEU C 2 14 ? 31.789 7.237 3.362 1.00 28.76 13 LEU D O 1
ATOM 702 N N . LYS C 2 15 ? 33.087 6.484 5.039 1.00 27.13 14 LYS D N 1
ATOM 703 C CA . LYS C 2 15 ? 33.217 5.169 4.417 1.00 30.49 14 LYS D CA 1
ATOM 704 C C . LYS C 2 15 ? 31.874 4.465 4.349 1.00 33.21 14 LYS D C 1
ATOM 705 O O . LYS C 2 15 ? 31.554 3.823 3.342 1.00 33.23 14 LYS D O 1
ATOM 711 N N . ALA C 2 16 ? 31.071 4.586 5.407 1.00 31.71 15 ALA D N 1
ATOM 712 C CA . ALA C 2 16 ? 29.744 3.978 5.429 1.00 36.48 15 ALA D CA 1
ATOM 713 C C . ALA C 2 16 ? 28.837 4.601 4.372 1.00 35.80 15 ALA D C 1
ATOM 714 O O . ALA C 2 16 ? 28.091 3.895 3.678 1.00 35.85 15 ALA D O 1
ATOM 716 N N . GLN C 2 17 ? 28.860 5.931 4.262 1.00 33.31 16 GLN D N 1
ATOM 717 C CA . GLN C 2 17 ? 28.105 6.600 3.203 1.00 35.18 16 GLN D CA 1
ATOM 718 C C . GLN C 2 17 ? 28.559 6.138 1.815 1.00 35.26 16 GLN D C 1
ATOM 719 O O . GLN C 2 17 ? 27.727 5.869 0.943 1.00 34.20 16 GLN D O 1
ATOM 725 N N . ASN C 2 18 ? 29.875 6.044 1.590 1.00 33.36 17 ASN D N 1
ATOM 726 C CA . ASN C 2 18 ? 30.368 5.643 0.278 1.00 34.72 17 ASN D CA 1
ATOM 727 C C . ASN C 2 18 ? 30.166 4.156 0.034 1.00 40.78 17 ASN D C 1
ATOM 728 O O . ASN C 2 18 ? 30.065 3.735 -1.125 1.00 35.38 17 ASN D O 1
ATOM 733 N N . TYR C 2 19 ? 30.120 3.342 1.098 1.00 33.05 18 TYR D N 1
ATOM 734 C CA . TYR C 2 19 ? 29.739 1.943 0.921 1.00 34.45 18 TYR D CA 1
ATOM 735 C C . TYR C 2 19 ? 28.334 1.835 0.345 1.00 34.70 18 TYR D C 1
ATOM 736 O O . TYR C 2 19 ? 28.110 1.137 -0.649 1.00 37.15 18 TYR D O 1
ATOM 745 N N . GLU C 2 20 ? 27.369 2.522 0.957 1.00 30.44 19 GLU D N 1
ATOM 746 C CA . GLU C 2 20 ? 26.006 2.450 0.453 1.00 37.35 19 GLU D CA 1
ATOM 747 C C . GLU C 2 20 ? 25.904 3.048 -0.944 1.00 44.95 19 GLU D C 1
ATOM 748 O O . GLU C 2 20 ? 25.130 2.563 -1.776 1.00 47.47 19 GLU D O 1
ATOM 754 N N . LEU C 2 21 ? 26.673 4.103 -1.226 1.00 43.06 20 LEU D N 1
ATOM 755 C CA . LEU C 2 21 ? 26.617 4.687 -2.565 1.00 40.95 20 LEU D CA 1
ATOM 756 C C . LEU C 2 21 ? 27.205 3.735 -3.595 1.00 40.90 20 LEU D C 1
ATOM 757 O O . LEU C 2 21 ? 26.635 3.552 -4.673 1.00 42.35 20 LEU D O 1
ATOM 762 N N . ALA C 2 22 ? 28.341 3.115 -3.272 1.00 37.96 21 ALA D N 1
ATOM 763 C CA . ALA C 2 22 ? 28.938 2.146 -4.179 1.00 41.18 21 ALA D CA 1
ATOM 764 C C . ALA C 2 22 ? 28.000 0.968 -4.404 1.00 53.98 21 ALA D C 1
ATOM 765 O O . ALA C 2 22 ? 27.834 0.502 -5.538 1.00 47.19 21 ALA D O 1
ATOM 767 N N . SER C 2 23 ? 27.368 0.478 -3.335 1.00 48.51 22 SER D N 1
ATOM 768 C CA . SER C 2 23 ? 26.404 -0.604 -3.488 1.00 49.80 22 SER D CA 1
ATOM 769 C C . SER C 2 23 ? 25.292 -0.198 -4.444 1.00 52.85 22 SER D C 1
ATOM 770 O O . SER C 2 23 ? 24.990 -0.914 -5.404 1.00 55.71 22 SER D O 1
ATOM 773 N N . THR C 2 24 ? 24.678 0.962 -4.201 1.00 47.23 23 THR D N 1
ATOM 774 C CA . THR C 2 24 ? 23.609 1.426 -5.077 1.00 46.68 23 THR D CA 1
ATOM 775 C C . THR C 2 24 ? 24.095 1.580 -6.514 1.00 57.97 23 THR D C 1
ATOM 776 O O . THR C 2 24 ? 23.407 1.171 -7.456 1.00 56.69 23 THR D O 1
ATOM 780 N N . ALA C 2 25 ? 25.278 2.168 -6.702 1.00 56.32 24 ALA D N 1
ATOM 781 C CA . ALA C 2 25 ? 25.838 2.284 -8.043 1.00 56.94 24 ALA D CA 1
ATOM 782 C C . ALA C 2 25 ? 25.959 0.914 -8.698 1.00 67.04 24 ALA D C 1
ATOM 783 O O . ALA C 2 25 ? 25.480 0.705 -9.820 1.00 70.12 24 ALA D O 1
ATOM 785 N N . ASN C 2 26 ? 26.597 -0.037 -8.009 1.00 62.83 25 ASN D N 1
ATOM 786 C CA . ASN C 2 26 ? 26.765 -1.366 -8.586 1.00 63.17 25 ASN D CA 1
ATOM 787 C C . ASN C 2 26 ? 25.418 -2.029 -8.824 1.00 67.57 25 ASN D C 1
ATOM 788 O O . ASN C 2 26 ? 25.229 -2.724 -9.828 1.00 73.94 25 ASN D O 1
ATOM 793 N N . MET C 2 27 ? 24.464 -1.816 -7.918 1.00 67.53 26 MET D N 1
ATOM 794 C CA . MET C 2 27 ? 23.117 -2.329 -8.129 1.00 69.49 26 MET D CA 1
ATOM 795 C C . MET C 2 27 ? 22.431 -1.658 -9.313 1.00 72.42 26 MET D C 1
ATOM 796 O O . MET C 2 27 ? 21.509 -2.243 -9.892 1.00 78.07 26 MET D O 1
ATOM 801 N N . LEU C 2 28 ? 22.862 -0.455 -9.695 1.00 69.79 27 LEU D N 1
ATOM 802 C CA . LEU C 2 28 ? 22.297 0.206 -10.866 1.00 69.12 27 LEU D CA 1
ATOM 803 C C . LEU C 2 28 ? 23.018 -0.184 -12.152 1.00 71.41 27 LEU D C 1
ATOM 804 O O . LEU C 2 28 ? 22.365 -0.432 -13.169 1.00 73.25 27 LEU D O 1
ATOM 809 N N . ARG C 2 29 ? 24.353 -0.256 -12.124 1.00 71.45 28 ARG D N 1
ATOM 810 C CA . ARG C 2 29 ? 25.103 -0.729 -13.285 1.00 69.03 28 ARG D CA 1
ATOM 811 C C . ARG C 2 29 ? 24.533 -2.031 -13.828 1.00 76.28 28 ARG D C 1
ATOM 812 O O . ARG C 2 29 ? 24.452 -2.224 -15.047 1.00 75.23 28 ARG D O 1
ATOM 820 N N . GLU C 2 30 ? 24.159 -2.951 -12.942 1.00 79.04 29 GLU D N 1
ATOM 821 C CA . GLU C 2 30 ? 23.588 -4.210 -13.397 1.00 77.62 29 GLU D CA 1
ATOM 822 C C . GLU C 2 30 ? 22.089 -4.112 -13.662 1.00 78.68 29 GLU D C 1
ATOM 823 O O . GLU C 2 30 ? 21.582 -4.821 -14.538 1.00 83.81 29 GLU D O 1
ATOM 829 N N . GLN C 2 31 ? 21.368 -3.224 -12.973 1.00 76.26 30 GLN D N 1
ATOM 830 C CA . GLN C 2 31 ? 19.933 -3.093 -13.214 1.00 78.10 30 GLN D CA 1
ATOM 831 C C . GLN C 2 31 ? 19.649 -2.579 -14.618 1.00 83.19 30 GLN D C 1
ATOM 832 O O . GLN C 2 31 ? 18.486 -2.388 -14.989 1.00 83.67 30 GLN D O 1
ATOM 838 N N . VAL C 2 32 ? 20.697 -2.341 -15.398 1.00 82.81 31 VAL D N 1
ATOM 839 C CA . VAL C 2 32 ? 20.559 -2.006 -16.812 1.00 83.56 31 VAL D CA 1
ATOM 840 C C . VAL C 2 32 ? 21.034 -3.236 -17.584 1.00 85.86 31 VAL D C 1
ATOM 841 O O . VAL C 2 32 ? 22.217 -3.395 -17.904 1.00 79.98 31 VAL D O 1
ATOM 845 N N . ALA C 2 33 ? 20.090 -4.134 -17.858 1.00 86.15 32 ALA D N 1
ATOM 846 C CA . ALA C 2 33 ? 20.343 -5.345 -18.630 1.00 80.25 32 ALA D CA 1
ATOM 847 C C . ALA C 2 33 ? 19.039 -5.792 -19.273 1.00 79.66 32 ALA D C 1
ATOM 848 O O . ALA C 2 33 ? 18.044 -5.064 -19.238 1.00 81.40 32 ALA D O 1
ATOM 850 C C . ALA D 2 1 ? 44.110 2.932 45.821 1.00 50.09 0 ALA E C 1
ATOM 851 O O . ALA D 2 1 ? 43.458 2.357 44.949 1.00 47.43 0 ALA E O 1
ATOM 852 N N . ALA D 2 2 ? 43.570 3.815 46.653 1.00 45.66 1 ALA E N 1
ATOM 853 C CA . ALA D 2 2 ? 42.220 4.303 46.437 1.00 44.06 1 ALA E CA 1
ATOM 854 C C . ALA D 2 2 ? 42.199 5.116 45.137 1.00 43.25 1 ALA E C 1
ATOM 855 O O . ALA D 2 2 ? 41.221 5.106 44.400 1.00 38.49 1 ALA E O 1
ATOM 857 N N . SER D 2 3 ? 43.296 5.830 44.875 1.00 39.59 2 SER E N 1
ATOM 858 C CA . SER D 2 3 ? 43.442 6.525 43.602 1.00 44.90 2 SER E CA 1
ATOM 859 C C . SER D 2 3 ? 43.411 5.539 42.441 1.00 36.51 2 SER E C 1
ATOM 860 O O . SER D 2 3 ? 42.672 5.732 41.472 1.00 40.82 2 SER E O 1
ATOM 863 N N . ILE D 2 4 ? 44.214 4.472 42.524 1.00 33.32 3 ILE E N 1
ATOM 864 C CA . ILE D 2 4 ? 44.212 3.447 41.481 1.00 38.32 3 ILE E CA 1
ATOM 865 C C . ILE D 2 4 ? 42.798 2.951 41.242 1.00 33.22 3 ILE E C 1
ATOM 866 O O . ILE D 2 4 ? 42.323 2.905 40.107 1.00 31.56 3 ILE E O 1
ATOM 871 N N . ALA D 2 5 ? 42.104 2.572 42.319 1.00 36.41 4 ALA E N 1
ATOM 872 C CA . ALA D 2 5 ? 40.736 2.089 42.186 1.00 35.91 4 ALA E CA 1
ATOM 873 C C . ALA D 2 5 ? 39.831 3.158 41.580 1.00 31.63 4 ALA E C 1
ATOM 874 O O . ALA D 2 5 ? 38.922 2.845 40.801 1.00 30.82 4 ALA E O 1
ATOM 876 N N . ARG D 2 6 ? 40.074 4.427 41.906 1.00 29.90 5 ARG E N 1
ATOM 877 C CA . ARG D 2 6 ? 39.238 5.480 41.341 1.00 31.78 5 ARG E CA 1
ATOM 878 C C . ARG D 2 6 ? 39.492 5.627 39.847 1.00 32.74 5 ARG E C 1
ATOM 879 O O . ARG D 2 6 ? 38.560 5.865 39.067 1.00 28.39 5 ARG E O 1
ATOM 887 N N . LEU D 2 7 ? 40.750 5.499 39.432 1.00 28.73 6 LEU E N 1
ATOM 888 C CA . LEU D 2 7 ? 41.053 5.622 38.012 1.00 29.24 6 LEU E CA 1
ATOM 889 C C . LEU D 2 7 ? 40.542 4.415 37.238 1.00 28.19 6 LEU E C 1
ATOM 890 O O . LEU D 2 7 ? 40.017 4.559 36.130 1.00 31.18 6 LEU E O 1
ATOM 895 N N . GLU D 2 8 ? 40.658 3.217 37.811 1.00 30.26 7 GLU E N 1
ATOM 896 C CA . GLU D 2 8 ? 40.156 2.038 37.116 1.00 35.78 7 GLU E CA 1
ATOM 897 C C . GLU D 2 8 ? 38.653 2.128 36.911 1.00 28.27 7 GLU E C 1
ATOM 898 O O . GLU D 2 8 ? 38.144 1.757 35.847 1.00 27.50 7 GLU E O 1
ATOM 904 N N . GLU D 2 9 ? 37.921 2.616 37.923 1.00 28.55 8 GLU E N 1
ATOM 905 C CA . GLU D 2 9 ? 36.486 2.808 37.757 1.00 24.95 8 GLU E CA 1
ATOM 906 C C . GLU D 2 9 ? 36.182 3.877 36.705 1.00 30.62 8 GLU E C 1
ATOM 907 O O . GLU D 2 9 ? 35.221 3.745 35.942 1.00 23.84 8 GLU E O 1
ATOM 913 N N . LYS D 2 10 ? 36.974 4.954 36.658 1.00 28.17 9 LYS E N 1
ATOM 914 C CA . LYS D 2 10 ? 36.780 5.945 35.600 1.00 28.19 9 LYS E CA 1
ATOM 915 C C . LYS D 2 10 ? 37.022 5.338 34.213 1.00 26.57 9 LYS E C 1
ATOM 916 O O . LYS D 2 10 ? 36.250 5.585 33.281 1.00 28.34 9 LYS E O 1
ATOM 922 N N . VAL D 2 11 ? 38.079 4.537 34.054 1.00 23.82 10 VAL E N 1
ATOM 923 C CA . VAL D 2 11 ? 38.275 3.836 32.784 1.00 26.15 10 VAL E CA 1
ATOM 924 C C . VAL D 2 11 ? 37.035 3.032 32.422 1.00 24.99 10 VAL E C 1
ATOM 925 O O . VAL D 2 11 ? 36.504 3.137 31.313 1.00 25.82 10 VAL E O 1
ATOM 929 N N . LYS D 2 12 ? 36.568 2.192 33.347 1.00 27.59 11 LYS E N 1
ATOM 930 C CA . LYS D 2 12 ? 35.421 1.347 33.044 1.00 24.78 11 LYS E CA 1
ATOM 931 C C . LYS D 2 12 ? 34.206 2.182 32.671 1.00 27.32 11 LYS E C 1
ATOM 932 O O . LYS D 2 12 ? 33.488 1.849 31.723 1.00 25.79 11 LYS E O 1
ATOM 938 N N . THR D 2 13 ? 33.963 3.274 33.403 1.00 21.87 12 THR E N 1
ATOM 939 C CA . THR D 2 13 ? 32.807 4.116 33.123 1.00 25.87 12 THR E CA 1
ATOM 940 C C . THR D 2 13 ? 32.905 4.762 31.746 1.00 22.40 12 THR E C 1
ATOM 941 O O . THR D 2 13 ? 31.924 4.789 30.997 1.00 28.63 12 THR E O 1
ATOM 945 N N . LEU D 2 14 ? 34.079 5.278 31.388 1.00 22.67 13 LEU E N 1
ATOM 946 C CA . LEU D 2 14 ? 34.238 5.883 30.067 1.00 21.59 13 LEU E CA 1
ATOM 947 C C . LEU D 2 14 ? 34.056 4.852 28.952 1.00 23.09 13 LEU E C 1
ATOM 948 O O . LEU D 2 14 ? 33.441 5.151 27.917 1.00 22.88 13 LEU E O 1
ATOM 953 N N . LYS D 2 15 ? 34.574 3.631 29.145 1.00 20.27 14 LYS E N 1
ATOM 954 C CA . LYS D 2 15 ? 34.393 2.583 28.137 1.00 25.31 14 LYS E CA 1
ATOM 955 C C . LYS D 2 15 ? 32.923 2.244 27.954 1.00 22.48 14 LYS E C 1
ATOM 956 O O . LYS D 2 15 ? 32.441 2.097 26.823 1.00 23.06 14 LYS E O 1
ATOM 962 N N . ALA D 2 16 ? 32.196 2.089 29.058 1.00 20.54 15 ALA E N 1
ATOM 963 C CA . ALA D 2 16 ? 30.772 1.816 28.952 1.00 21.73 15 ALA E CA 1
ATOM 964 C C . ALA D 2 16 ? 30.061 2.953 28.227 1.00 25.42 15 ALA E C 1
ATOM 965 O O . ALA D 2 16 ? 29.222 2.711 27.354 1.00 24.03 15 ALA E O 1
ATOM 967 N N . GLN D 2 17 ? 30.351 4.208 28.600 1.00 24.76 16 GLN E N 1
ATOM 968 C CA . GLN D 2 17 ? 29.677 5.310 27.917 1.00 24.02 16 GLN E CA 1
ATOM 969 C C . GLN D 2 17 ? 30.118 5.401 26.464 1.00 19.55 16 GLN E C 1
ATOM 970 O O . GLN D 2 17 ? 29.308 5.712 25.584 1.00 25.27 16 GLN E O 1
ATOM 976 N N . ASN D 2 18 ? 31.401 5.158 26.185 1.00 20.45 17 ASN E N 1
ATOM 977 C CA . ASN D 2 18 ? 31.820 5.157 24.785 1.00 22.51 17 ASN E CA 1
ATOM 978 C C . ASN D 2 18 ? 31.125 4.047 24.008 1.00 26.21 17 ASN E C 1
ATOM 979 O O . ASN D 2 18 ? 30.851 4.188 22.803 1.00 22.26 17 ASN E O 1
ATOM 984 N N . TYR D 2 19 ? 30.837 2.935 24.676 1.00 24.14 18 TYR E N 1
ATOM 985 C CA . TYR D 2 19 ? 30.105 1.867 24.023 1.00 22.16 18 TYR E CA 1
ATOM 986 C C . TYR D 2 19 ? 28.697 2.315 23.654 1.00 22.20 18 TYR E C 1
ATOM 987 O O . TYR D 2 19 ? 28.217 2.020 22.548 1.00 22.96 18 TYR E O 1
ATOM 996 N N . GLU D 2 20 ? 28.019 3.026 24.563 1.00 21.15 19 GLU E N 1
ATOM 997 C CA . GLU D 2 20 ? 26.692 3.553 24.252 1.00 21.96 19 GLU E CA 1
ATOM 998 C C . GLU D 2 20 ? 26.758 4.564 23.120 1.00 29.05 19 GLU E C 1
ATOM 999 O O . GLU D 2 20 ? 25.897 4.573 22.231 1.00 27.78 19 GLU E O 1
ATOM 1005 N N . LEU D 2 21 ? 27.750 5.451 23.159 1.00 24.76 20 LEU E N 1
ATOM 1006 C CA . LEU D 2 21 ? 27.875 6.464 22.119 1.00 25.09 20 LEU E CA 1
ATOM 1007 C C . LEU D 2 21 ? 28.181 5.823 20.773 1.00 25.29 20 LEU E C 1
ATOM 1008 O O . LEU D 2 21 ? 27.554 6.145 19.758 1.00 23.75 20 LEU E O 1
ATOM 1013 N N . ALA D 2 22 ? 29.146 4.911 20.741 1.00 23.93 21 ALA E N 1
ATOM 1014 C CA . ALA D 2 22 ? 29.482 4.297 19.464 1.00 25.10 21 ALA E CA 1
ATOM 1015 C C . ALA D 2 22 ? 28.295 3.529 18.891 1.00 26.21 21 ALA E C 1
ATOM 1016 O O . ALA D 2 22 ? 28.088 3.523 17.669 1.00 25.24 21 ALA E O 1
ATOM 1018 N N . SER D 2 23 ? 27.486 2.903 19.750 1.00 25.36 22 SER E N 1
ATOM 1019 C CA . SER D 2 23 ? 26.298 2.207 19.267 1.00 28.80 22 SER E CA 1
ATOM 1020 C C . SER D 2 23 ? 25.322 3.179 18.639 1.00 24.64 22 SER E C 1
ATOM 1021 O O . SER D 2 23 ? 24.710 2.880 17.610 1.00 29.77 22 SER E O 1
ATOM 1024 N N . THR D 2 24 ? 25.133 4.335 19.269 1.00 30.41 23 THR E N 1
ATOM 1025 C CA . THR D 2 24 ? 24.261 5.360 18.709 1.00 27.53 23 THR E CA 1
ATOM 1026 C C . THR D 2 24 ? 24.822 5.894 17.402 1.00 27.97 23 THR E C 1
ATOM 1027 O O . THR D 2 24 ? 24.104 6.005 16.400 1.00 26.23 23 THR E O 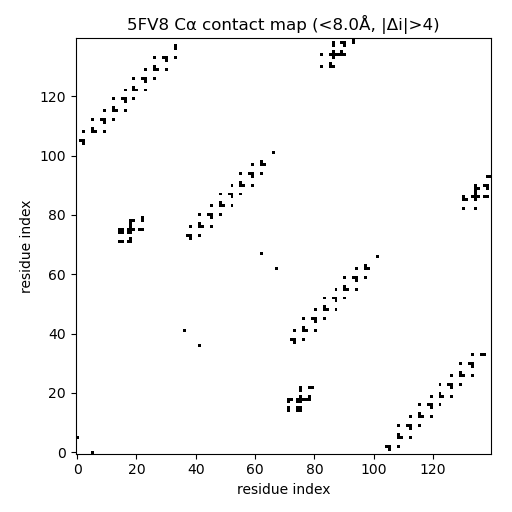1
ATOM 1031 N N . ALA D 2 25 ? 26.110 6.247 17.404 1.00 23.37 24 ALA E N 1
ATOM 1032 C CA . ALA D 2 25 ? 26.748 6.732 16.192 1.00 24.04 24 ALA E CA 1
ATOM 1033 C C . ALA D 2 25 ? 26.585 5.737 15.055 1.00 28.67 24 ALA E C 1
ATOM 1034 O O . ALA D 2 25 ? 26.359 6.129 13.905 1.00 26.42 24 ALA E O 1
ATOM 1036 N N . ASN D 2 26 ? 26.701 4.443 15.355 1.00 27.16 25 ASN E N 1
AT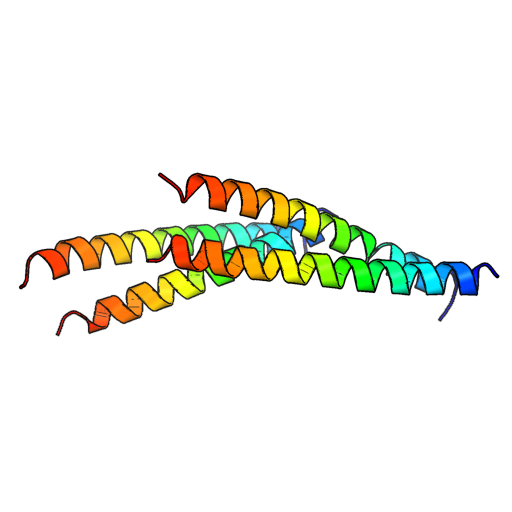OM 1037 C CA . ASN D 2 26 ? 26.649 3.430 14.303 1.00 32.44 25 ASN E CA 1
ATOM 1038 C C . ASN D 2 26 ? 25.230 3.239 13.790 1.00 30.56 25 ASN E C 1
ATOM 1039 O O . ASN D 2 26 ? 25.025 2.998 12.597 1.00 31.22 25 ASN E O 1
ATOM 1044 N N . MET D 2 27 ? 24.243 3.337 14.676 1.00 27.02 26 MET E N 1
ATOM 1045 C CA . MET D 2 27 ? 22.854 3.336 14.238 1.00 34.89 26 MET E CA 1
ATOM 1046 C C . MET D 2 27 ? 22.592 4.486 13.280 1.00 33.65 26 MET E C 1
ATOM 1047 O O . MET D 2 27 ? 21.967 4.302 12.231 1.00 33.22 26 MET E O 1
ATOM 1052 N N . LEU D 2 28 ? 23.035 5.693 13.649 1.00 30.05 27 LEU E N 1
ATOM 1053 C CA . LEU D 2 28 ? 22.813 6.868 12.811 1.00 34.01 27 LEU E CA 1
ATOM 1054 C C . LEU D 2 28 ? 23.610 6.794 11.511 1.00 33.79 27 LEU E C 1
ATOM 1055 O O . LEU D 2 28 ? 23.147 7.273 10.473 1.00 35.77 27 LEU E O 1
ATOM 1060 N N . ARG D 2 29 ? 24.830 6.253 11.552 1.00 28.08 28 ARG E N 1
ATOM 1061 C CA . ARG D 2 29 ? 25.585 6.103 10.315 1.00 30.51 28 ARG E CA 1
ATOM 1062 C C . ARG D 2 29 ? 24.834 5.219 9.332 1.00 38.89 28 ARG E C 1
ATOM 1063 O O . ARG D 2 29 ? 24.779 5.514 8.131 1.00 35.55 28 ARG E O 1
ATOM 1071 N N . GLU D 2 30 ? 24.231 4.137 9.827 1.00 34.83 29 GLU E N 1
ATOM 1072 C CA . GLU D 2 30 ? 23.507 3.235 8.939 1.00 41.16 29 GLU E CA 1
ATOM 1073 C C . GLU D 2 30 ? 22.275 3.910 8.356 1.00 33.21 29 GLU E C 1
ATOM 1074 O O . GLU D 2 30 ? 21.972 3.735 7.172 1.00 40.93 29 GLU E O 1
ATOM 1080 N N . GLN D 2 31 ? 21.556 4.683 9.170 1.00 29.36 30 GLN E N 1
ATOM 1081 C CA . GLN D 2 31 ? 20.407 5.424 8.667 1.00 38.87 30 GLN E CA 1
ATOM 1082 C C . GLN D 2 31 ? 20.830 6.473 7.649 1.00 40.73 30 GLN E C 1
ATOM 1083 O O . GLN D 2 31 ? 20.241 6.584 6.569 1.00 39.34 30 GLN E O 1
ATOM 1089 N N . VAL D 2 32 ? 21.846 7.265 7.985 1.00 36.03 31 VAL E N 1
ATOM 1090 C CA . VAL D 2 32 ? 22.297 8.325 7.089 1.00 40.66 31 VAL E CA 1
ATOM 1091 C C . VAL D 2 32 ? 22.844 7.732 5.798 1.00 40.20 31 VAL E C 1
ATOM 1092 O O . VAL D 2 32 ? 22.507 8.180 4.695 1.00 35.00 31 VAL E O 1
ATOM 1096 N N . ALA D 2 33 ? 23.701 6.715 5.917 1.00 35.52 32 ALA E N 1
ATOM 1097 C CA . ALA D 2 33 ? 24.293 6.115 4.727 1.00 37.02 32 ALA E CA 1
ATOM 1098 C C . ALA D 2 33 ? 23.222 5.580 3.784 1.00 46.43 32 ALA E C 1
ATOM 1099 O O . ALA D 2 33 ? 23.344 5.707 2.560 1.00 42.77 32 ALA E O 1
ATOM 1101 N N . GLN D 2 34 ? 22.169 4.972 4.335 1.00 36.61 33 GLN E N 1
ATOM 1102 C CA . GLN D 2 34 ? 21.168 4.320 3.501 1.00 44.78 33 GLN E CA 1
ATOM 1103 C C . GLN D 2 34 ? 20.174 5.328 2.943 1.00 45.91 33 GLN E C 1
ATOM 1104 O O . GLN D 2 34 ? 19.865 5.302 1.748 1.00 47.76 33 GLN E O 1
ATOM 1110 N N . LEU D 2 35 ? 19.671 6.232 3.788 1.00 41.50 34 LEU E N 1
ATOM 1111 C CA . LEU D 2 35 ? 18.797 7.286 3.281 1.00 43.95 34 LEU E CA 1
ATOM 1112 C C . LEU D 2 35 ? 19.492 8.108 2.205 1.00 50.41 34 LEU E C 1
ATOM 1113 O O . LEU D 2 35 ? 18.854 8.553 1.247 1.00 59.62 34 LEU E O 1
ATOM 1118 N N . GLY D 2 36 ? 20.795 8.32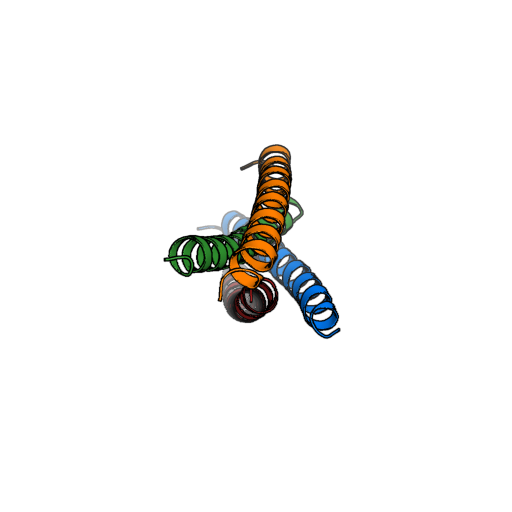2 2.344 1.00 47.37 35 GLY E N 1
ATOM 1119 C CA . GLY D 2 36 ? 21.499 9.151 1.385 1.00 50.01 35 GLY E CA 1
ATOM 1120 C C . GLY D 2 36 ? 21.849 8.473 0.083 1.00 51.85 35 GLY E C 1
ATOM 1121 O O . GLY D 2 36 ? 22.255 9.158 -0.858 1.00 54.87 35 GLY E O 1
ATOM 1122 N N . ALA D 2 37 ? 21.705 7.147 0.012 1.00 51.88 36 ALA E N 1
ATOM 1123 C CA . ALA D 2 37 ? 22.055 6.358 -1.170 1.00 53.08 36 ALA E CA 1
ATOM 1124 C C . ALA D 2 37 ? 20.890 5.448 -1.545 1.00 64.11 36 ALA E C 1
ATOM 1125 O O . ALA D 2 37 ? 21.043 4.225 -1.651 1.00 65.65 36 ALA E O 1
ATOM 1127 N N . PRO D 2 38 ? 19.697 6.021 -1.769 1.00 65.79 37 PRO E N 1
ATOM 1128 C CA . PRO D 2 38 ? 18.495 5.202 -1.957 1.00 72.24 37 PRO E CA 1
ATOM 1129 C C . PRO D 2 38 ? 18.210 4.893 -3.428 1.00 66.11 37 PRO E C 1
ATOM 1130 O O . PRO D 2 38 ? 18.579 3.807 -3.886 1.00 69.84 37 PRO E O 1
#

Foldseek 3Di:
DDPVVVVVVVVVVVVVVVVVVVVVVVVVVVVVVVPD/DDPVVVVVVVVVVVVVVVVVVVVVVVCCVVVVVVD/DVVVVVVVVVVVVVVVVVVVVVVVVVVVVVPD/DVVVVVVVVVVVVVVVVVVVVVVVVVVCVVCVVVVPD

Secondary structure (P-SEA, 3-state):
ccaaaaaaaaaaaaaaaaaaaaaaaaaaaaaaaacc/ccaaaaaaaaaaaaaaaaaaaaaaaaaaaaaaacc/caaaaaaaaaaaaaaaaaaaaaaaaaaaaccc/caaaaaaaaaaaaaaaaaaaaaaaaaaaaaaaaaacc

GO terms:
  GO:0000785 chromatin (C, IDA)
  GO:0000981 DNA-binding transcription factor activity, RNA polymerase II-specific (F, IDA)
  GO:0003700 DNA-binding transcription factor activity (F, IDA)
  GO:0035976 transcription factor AP-1 complex (C, IDA)
  GO:0019046 release from viral latency (P, IDA)
  GO:0032905 transforming growth factor beta1 production (P, IDA)
  GO:0005634 nucleus (C, IC)
  GO:2000144 positive regulation of DNA-templated transcription initiation (P, IDA)
  GO:0000976 transcription cis-regulatory region binding (F, IDA)
  GO:0001227 DNA-binding transcription repressor activity, RNA polymerase II-specific (F, IDA)
  GO:0001228 DNA-binding transcription activator activity, RNA polymerase II-specific (F, IDA)
  GO:1990837 sequence-specific double-stranded DNA binding (F, IDA)
  GO:0000122 negative regulation of transcription by RNA polymerase II (P, IDA)
  GO:0005634 nucleus (C, IDA)
  GO:0034976 response to endoplasmic reticulum stress (P, IMP)
  GO:0000122 negative regulation of transcription by RNA polymerase II (P, IMP)
  GO:0045944 positive regulation of transcription by RNA polymerase II (P, IDA)
  GO:0045893 positive regulation of DNA-templated transcription (P, IDA)
  GO:0005515 protein binding (F, IPI)
  GO:0000228 nuclear chromosome (C, TAS)

Sequence (140 aa):
ASLDELQAEIEQQLEERNYALRKEIEDLQKQLEKLGAASLDELQAEIEQLEERNYALRKEIEDLQKQLEKLGASIARLEEKVKTLKAQNYELASTANMLREQVAASIARLEEKVKTLKAQNYELASTANMLREQVAQLGAP

B-factor: mean 42.92, std 18.02, range [16.09, 103.49]

Radius of gyration: 19.68 Å; Cα contacts (8 Å, |Δi|>4): 130; chains: 4; bounding box: 38×23×68 Å

InterPro domains:
  IPR002112 Transcription factor Jun [PR00043] (239-259)
  IPR002112 Transcription factor Jun [PR00043] (261-277)
  IPR002112 Transcription factor Jun [PR00043] (279-291)
  IPR002112 Transcription factor Jun [PR00043] (294-308)
  IPR002112 Transcription factor Jun [PR00043] (308-323)
  IPR004827 Basic-leucine zipper domain [PF00170] (250-313)
  IPR004827 Basic-leucine zipper domain [PS00036] (257-272)
  IPR004827 Basic-leucine zipper domain [PS50217] (252-315)
  IPR004827 Basic-leucine zipper domain [SM00338] (250-314)
  IPR005643 Jun-like transcription factor [PF03957] (6-240)
  IPR008917 Transcription factor, Skn-1-like, DNA-binding domain superfamily [SSF47454] (243-277)
  IPR046347 Basic-leucine zipper domain superfamily [SSF57959] (275-314)
  IPR050946 AP-1 Transcription Factor bZIP [PTHR11462] (5-331)